Protein AF-X8DXK7-F1 (afdb_monomer)

pLDDT: mean 70.61, std 18.01, range [37.81, 91.25]

InterPro domains:
  IPR001252 Malate dehydrogenase, active site [PS00068] (15-27)
  IPR010945 Malate dehydrogenase, type 2 [PTHR23382] (1-94)
  IPR015955 Lactate dehydrogenase/glycoside hydrolase, family 4, C-terminal [G3DSA:3.90.110.10] (15-97)
  IPR015955 Lactate dehydrogenase/glycoside hydrolase, family 4, C-terminal [SSF56327] (16-94)
  IPR022383 Lactate/malate dehydrogenase, C-terminal [PF02866] (16-94)

Sequence (144 aa):
MNNAPDIPRERFSALTRLDHNRAIAQLAKKTGAAVTDIKKMTIWGNHSTTQYPDIFHAEIAGKNAAEVVGDQAWIENDFIPTVAKRGAAIIEAAALPRPPRRRRRRSTLPATGCSAPLTATGCRWRWSPTAPTTCRRAWCRRFR

Nearest PDB structures (foldseek):
  4tvo-assembly1_B  TM=9.789E-01  e=1.277E-12  Mycobacterium tuberculosis H37Rv
  5kvv-assembly1_B  TM=9.919E-01  e=1.532E-12  Mycobacterium tuberculosis H37Rv
  6pbl-assembly1_B  TM=9.788E-01  e=3.821E-08  Legionella pneumophila subsp. pneumophila str. Philadelphia 1
  1b8p-assembly1_A  TM=9.726E-01  e=1.071E-07  Aquaspirillum arcticum
  3d5t-assembly2_D  TM=9.639E-01  e=1.365E-07  Burkholderia pseudomallei 1710b

Foldseek 3Di:
DPPCPPDPPVPDDDDPVLLLVVLLVVLCVQLVADSVQKPPFDWDDDLALPIDTDQQRIGGNNHRSCVSNVDPCCNPPPRSNCSRCVVVVVVVVVPDDDDPDPPPPPDPDPPDDPDDDPDDPDFDWDFDPPDPPPDTDTDGDDDD

Mean predicted aligned error: 16.7 Å

Structure (mmCIF, N/CA/C/O backbone):
data_AF-X8DXK7-F1
#
_entry.id   AF-X8DXK7-F1
#
loop_
_atom_site.group_PDB
_atom_site.id
_atom_site.type_symbol
_atom_site.label_atom_id
_atom_site.label_alt_id
_atom_site.label_comp_id
_atom_site.label_asym_id
_atom_site.label_entity_id
_atom_site.label_seq_id
_atom_site.pdbx_PDB_ins_code
_atom_site.Cartn_x
_atom_site.Cartn_y
_atom_site.Cartn_z
_atom_site.occupancy
_atom_site.B_iso_or_equiv
_atom_site.auth_seq_id
_atom_site.auth_comp_id
_atom_site.auth_asym_id
_atom_site.auth_atom_id
_atom_site.pdbx_PDB_model_num
ATOM 1 N N . MET A 1 1 ? 13.245 -7.213 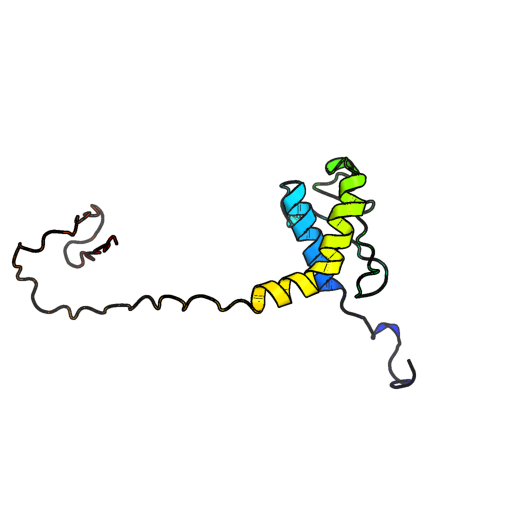-22.910 1.00 57.44 1 MET A N 1
ATOM 2 C CA . MET A 1 1 ? 13.125 -8.687 -22.895 1.00 57.44 1 MET A CA 1
ATOM 3 C C . MET A 1 1 ? 13.859 -9.222 -24.112 1.00 57.44 1 MET A C 1
ATOM 5 O O . MET A 1 1 ? 13.294 -9.180 -25.193 1.00 57.44 1 MET A O 1
ATOM 9 N N . ASN A 1 2 ? 15.130 -9.598 -23.950 1.00 61.16 2 ASN A N 1
ATOM 10 C CA . ASN A 1 2 ? 15.999 -10.062 -25.045 1.00 61.16 2 ASN A CA 1
ATOM 11 C C . ASN A 1 2 ? 16.556 -11.482 -24.796 1.00 61.16 2 ASN A C 1
ATOM 13 O O . ASN A 1 2 ? 17.250 -12.031 -25.635 1.00 61.16 2 ASN A O 1
ATOM 17 N N . ASN A 1 3 ? 16.252 -12.073 -23.632 1.00 72.94 3 ASN A N 1
ATOM 18 C CA . ASN A 1 3 ? 16.875 -13.316 -23.158 1.00 72.94 3 ASN A CA 1
ATOM 19 C C . ASN A 1 3 ? 15.995 -14.564 -23.359 1.00 72.94 3 ASN A C 1
ATOM 21 O O . ASN A 1 3 ? 16.467 -15.671 -23.141 1.00 72.94 3 ASN A O 1
ATOM 25 N N . ALA A 1 4 ? 14.721 -14.394 -23.725 1.00 73.00 4 ALA A N 1
ATOM 26 C CA . ALA A 1 4 ? 13.774 -15.488 -23.955 1.00 73.00 4 ALA A CA 1
ATOM 27 C C . ALA A 1 4 ? 12.716 -15.045 -24.986 1.00 73.00 4 ALA A C 1
ATOM 29 O O . ALA A 1 4 ? 11.647 -14.573 -24.591 1.00 73.00 4 ALA A O 1
ATOM 30 N N . PRO A 1 5 ? 13.030 -15.097 -26.293 1.00 77.06 5 PRO A N 1
ATOM 31 C CA . PRO A 1 5 ? 12.116 -14.666 -27.354 1.00 77.06 5 PRO A CA 1
ATOM 32 C C . PRO A 1 5 ? 10.926 -15.620 -27.553 1.00 77.06 5 PRO A C 1
ATOM 34 O O . PRO A 1 5 ? 9.879 -15.184 -28.021 1.00 77.06 5 PRO A O 1
ATOM 37 N N . ASP A 1 6 ? 11.058 -16.884 -27.138 1.00 86.25 6 ASP A N 1
ATOM 38 C CA . ASP A 1 6 ? 10.070 -17.947 -27.393 1.00 86.25 6 ASP A CA 1
ATOM 39 C C . ASP A 1 6 ? 8.920 -17.978 -26.372 1.00 86.25 6 ASP A C 1
ATOM 41 O O . ASP A 1 6 ? 7.967 -18.748 -26.505 1.00 86.25 6 ASP A O 1
ATOM 45 N N . ILE A 1 7 ? 9.009 -17.165 -25.314 1.00 83.44 7 ILE A N 1
ATOM 46 C CA . ILE A 1 7 ? 8.017 -17.126 -24.240 1.00 83.44 7 ILE A CA 1
ATOM 47 C C . ILE A 1 7 ? 7.154 -15.867 -24.405 1.00 83.44 7 ILE A C 1
ATOM 49 O O . ILE A 1 7 ? 7.699 -14.758 -24.404 1.00 83.44 7 ILE A O 1
ATOM 53 N N . PRO A 1 8 ? 5.814 -16.006 -24.482 1.00 83.88 8 PRO A N 1
ATOM 54 C CA . PRO A 1 8 ? 4.906 -14.867 -24.541 1.00 83.88 8 PRO A CA 1
ATOM 55 C C . PRO A 1 8 ? 5.134 -13.909 -23.370 1.00 83.88 8 P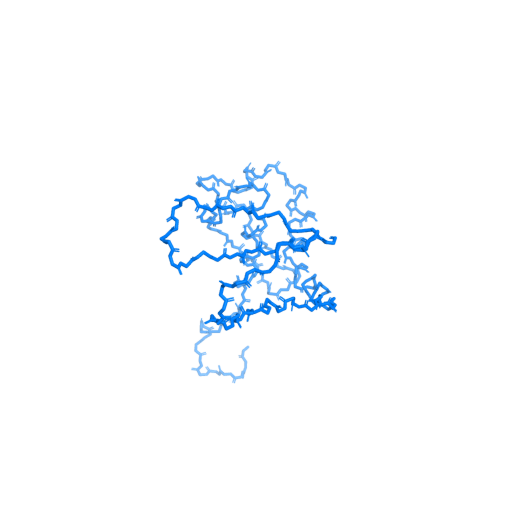RO A C 1
ATOM 57 O O . PRO A 1 8 ? 5.292 -14.335 -22.218 1.00 83.88 8 PRO A O 1
ATOM 60 N N . ARG A 1 9 ? 5.166 -12.604 -23.658 1.00 79.75 9 ARG A N 1
ATOM 61 C CA . ARG A 1 9 ? 5.552 -11.582 -22.673 1.00 79.75 9 ARG A CA 1
ATOM 62 C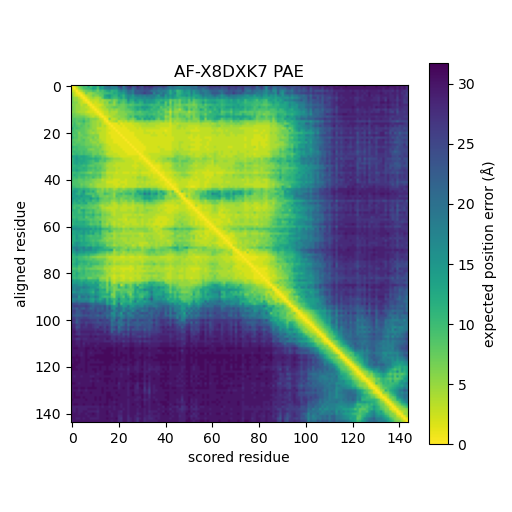 C . ARG A 1 9 ? 4.600 -11.524 -21.481 1.00 79.75 9 ARG A C 1
ATOM 64 O O . ARG A 1 9 ? 5.035 -11.161 -20.393 1.00 79.75 9 ARG A O 1
ATOM 71 N N . GLU A 1 10 ? 3.347 -11.940 -21.656 1.00 84.94 10 GLU A N 1
ATOM 72 C CA . GLU A 1 10 ? 2.322 -11.933 -20.606 1.00 84.94 10 GLU A CA 1
ATOM 73 C C . GLU A 1 10 ? 2.650 -12.895 -19.453 1.00 84.94 10 GLU A C 1
ATOM 75 O O . GLU A 1 10 ? 2.108 -12.758 -18.359 1.00 84.94 10 GLU A O 1
ATOM 80 N N . ARG A 1 11 ? 3.556 -13.861 -19.667 1.00 83.69 11 ARG A N 1
ATOM 81 C CA . ARG A 1 11 ? 3.989 -14.812 -18.630 1.00 83.69 11 ARG A CA 1
ATOM 82 C C . ARG A 1 11 ? 5.052 -14.246 -17.691 1.00 83.69 11 ARG A C 1
ATOM 84 O O . ARG A 1 11 ? 5.307 -14.830 -16.639 1.00 83.69 11 ARG A O 1
ATOM 91 N N . PHE A 1 12 ? 5.680 -13.128 -18.048 1.00 79.94 12 PHE A N 1
ATOM 92 C CA . PHE A 1 12 ? 6.682 -12.483 -17.209 1.00 79.94 12 PHE A CA 1
ATOM 93 C C . PHE A 1 12 ? 6.021 -11.428 -16.324 1.00 79.94 12 PHE A C 1
ATOM 95 O O . PHE A 1 12 ? 5.806 -10.290 -16.733 1.00 79.94 12 P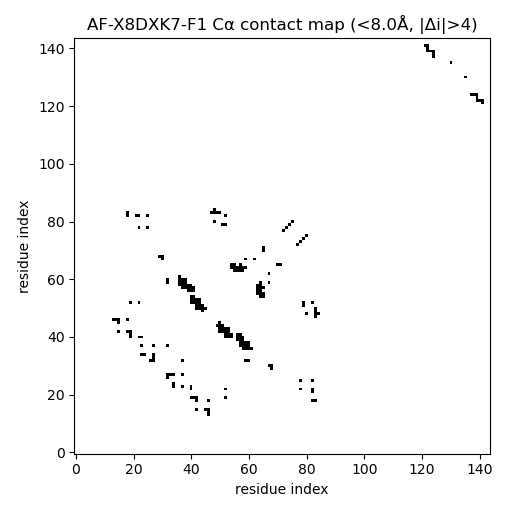HE A O 1
ATOM 102 N N . SER A 1 13 ? 5.734 -11.804 -15.081 1.00 78.25 13 SER A N 1
ATOM 103 C CA . SER A 1 13 ? 5.233 -10.894 -14.049 1.00 78.25 13 SER A CA 1
ATOM 104 C C . SER A 1 13 ? 6.317 -10.561 -13.022 1.00 78.25 13 SER A C 1
ATOM 106 O O . SER A 1 13 ? 7.047 -11.450 -12.584 1.00 78.25 13 SER A O 1
ATOM 108 N N . ALA A 1 14 ? 6.379 -9.305 -12.577 1.00 75.75 14 ALA A N 1
ATOM 109 C CA . ALA A 1 14 ? 7.176 -8.900 -11.421 1.00 75.75 14 ALA A CA 1
ATOM 110 C C . ALA A 1 14 ? 6.343 -8.996 -10.132 1.00 75.75 14 ALA A C 1
ATOM 112 O O . ALA A 1 14 ? 5.151 -8.684 -10.118 1.00 75.75 14 ALA A O 1
ATOM 113 N N . LEU A 1 15 ? 6.960 -9.437 -9.034 1.00 78.75 15 LEU A N 1
ATOM 114 C CA . LEU A 1 15 ? 6.254 -9.673 -7.776 1.00 78.75 15 LEU A CA 1
ATOM 115 C C . LEU A 1 15 ? 6.125 -8.374 -6.966 1.00 78.75 15 LEU A C 1
ATOM 117 O O . LEU A 1 15 ? 7.043 -7.987 -6.259 1.00 78.75 15 LEU A O 1
ATOM 121 N N . THR A 1 16 ? 4.950 -7.745 -7.010 1.00 83.44 16 THR A N 1
ATOM 122 C CA . THR A 1 16 ? 4.559 -6.602 -6.148 1.00 83.44 16 THR A CA 1
ATOM 123 C C . THR A 1 16 ? 3.570 -7.006 -5.047 1.00 83.44 16 THR A C 1
ATOM 125 O O . THR A 1 16 ? 3.060 -6.183 -4.282 1.00 83.44 16 THR A O 1
ATOM 128 N N . ARG A 1 17 ? 3.289 -8.312 -4.923 1.00 85.56 17 ARG A N 1
ATOM 129 C CA . ARG A 1 17 ? 2.292 -8.847 -3.982 1.00 85.56 17 ARG A CA 1
ATOM 130 C C . ARG A 1 17 ? 2.649 -8.575 -2.519 1.00 85.56 17 ARG A C 1
ATOM 132 O O . ARG A 1 17 ? 1.759 -8.415 -1.686 1.00 85.56 17 ARG A O 1
ATOM 139 N N . LEU A 1 18 ? 3.941 -8.512 -2.202 1.00 86.62 18 LEU A N 1
ATOM 140 C CA . LEU A 1 18 ? 4.401 -8.207 -0.851 1.00 86.62 18 LEU A CA 1
ATOM 141 C C . LEU A 1 18 ? 4.041 -6.773 -0.443 1.00 86.62 18 LEU A C 1
ATOM 143 O O . LEU A 1 18 ? 3.579 -6.562 0.677 1.00 86.62 18 LEU A O 1
ATOM 147 N N . ASP A 1 19 ? 4.205 -5.804 -1.341 1.00 86.94 19 ASP A N 1
ATOM 148 C CA . ASP A 1 19 ? 3.872 -4.402 -1.070 1.00 86.94 19 ASP A CA 1
ATOM 149 C C . ASP A 1 19 ? 2.370 -4.190 -0.970 1.00 86.94 19 ASP A C 1
ATOM 151 O O . ASP A 1 19 ? 1.912 -3.509 -0.055 1.00 86.94 19 ASP A O 1
ATOM 155 N N . HIS A 1 20 ? 1.595 -4.889 -1.802 1.00 88.56 20 HIS A N 1
ATOM 156 C CA . HIS A 1 20 ? 0.142 -4.953 -1.663 1.00 88.56 20 HIS A CA 1
ATOM 157 C C . HIS A 1 20 ? -0.267 -5.425 -0.255 1.00 88.56 20 HIS A C 1
ATOM 159 O O . HIS A 1 20 ? -1.055 -4.765 0.421 1.00 88.56 20 HIS A O 1
ATOM 165 N N . ASN A 1 21 ? 0.316 -6.520 0.246 1.00 89.88 21 ASN A N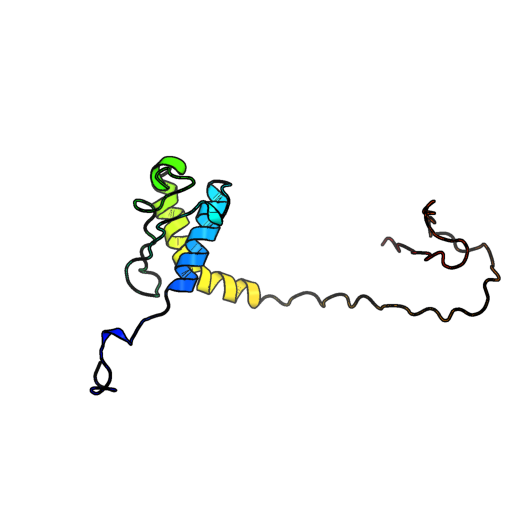 1
ATOM 166 C CA . ASN A 1 21 ? 0.008 -7.018 1.592 1.00 89.88 21 ASN A CA 1
ATOM 167 C C . ASN A 1 21 ? 0.450 -6.040 2.699 1.00 89.88 21 ASN A C 1
ATOM 169 O O . ASN A 1 21 ? -0.219 -5.912 3.726 1.00 89.88 21 ASN A O 1
ATOM 173 N N . ARG A 1 22 ? 1.570 -5.330 2.506 1.00 88.69 22 ARG A N 1
ATOM 174 C CA . ARG A 1 22 ? 2.046 -4.300 3.445 1.00 88.69 22 ARG A CA 1
ATOM 175 C C . ARG A 1 22 ? 1.103 -3.102 3.502 1.00 88.69 22 ARG A C 1
ATOM 177 O O . ARG A 1 22 ? 0.869 -2.599 4.600 1.00 88.69 22 ARG A O 1
ATOM 184 N N . ALA A 1 23 ? 0.579 -2.676 2.356 1.00 89.06 23 ALA A N 1
ATOM 185 C CA . ALA A 1 23 ? -0.382 -1.587 2.249 1.00 89.06 23 ALA A CA 1
ATOM 186 C C . ALA A 1 23 ? -1.687 -1.924 2.986 1.00 89.06 23 ALA A C 1
ATOM 188 O O . ALA A 1 23 ? -2.105 -1.161 3.854 1.00 89.06 23 ALA A O 1
ATOM 189 N N . ILE A 1 24 ? -2.248 -3.118 2.752 1.00 91.25 24 ILE A N 1
ATOM 190 C CA . ILE A 1 24 ? -3.441 -3.613 3.464 1.00 91.25 24 ILE A CA 1
ATOM 191 C C . ILE A 1 24 ? -3.216 -3.617 4.979 1.00 91.25 24 ILE A C 1
ATOM 193 O O . ILE A 1 24 ? -4.046 -3.119 5.734 1.00 91.25 24 ILE A O 1
ATOM 197 N N . ALA A 1 25 ? -2.076 -4.137 5.442 1.00 89.81 25 ALA A N 1
ATOM 198 C CA . ALA A 1 25 ? -1.779 -4.188 6.871 1.00 89.81 25 ALA A CA 1
ATOM 199 C C . ALA A 1 25 ? -1.658 -2.791 7.509 1.00 89.81 25 ALA A C 1
ATOM 201 O O . ALA A 1 25 ? -2.030 -2.617 8.669 1.00 89.81 25 ALA A O 1
ATOM 202 N N . GLN A 1 26 ? -1.130 -1.800 6.779 1.00 88.88 26 GLN A N 1
ATOM 203 C CA . GLN A 1 26 ? -1.064 -0.418 7.265 1.00 88.88 26 GLN A CA 1
ATOM 204 C C . GLN A 1 26 ? -2.444 0.245 7.299 1.00 88.88 26 GLN A C 1
ATOM 206 O O . GLN A 1 26 ? -2.790 0.862 8.305 1.00 88.88 26 GLN A O 1
ATOM 211 N N . LEU A 1 27 ? -3.254 0.063 6.252 1.00 87.94 27 LEU A N 1
ATOM 212 C CA . LEU A 1 27 ? -4.627 0.571 6.204 1.00 87.94 27 LEU A CA 1
ATOM 213 C C . LEU A 1 27 ? -5.488 -0.014 7.327 1.00 87.94 27 LEU A C 1
ATOM 215 O O . LEU A 1 27 ? -6.165 0.737 8.030 1.00 87.94 27 LEU A O 1
ATOM 219 N N . ALA A 1 28 ? -5.405 -1.325 7.564 1.00 89.62 28 ALA A N 1
ATOM 220 C CA . ALA A 1 28 ? -6.111 -1.986 8.661 1.00 89.62 28 ALA A CA 1
ATOM 221 C C . ALA A 1 28 ? -5.694 -1.421 10.027 1.00 89.62 28 ALA A C 1
ATOM 223 O O . ALA A 1 28 ? -6.530 -1.181 10.892 1.00 89.62 28 ALA A O 1
ATOM 224 N N . LYS A 1 29 ? -4.398 -1.139 10.220 1.00 88.94 29 LYS A N 1
ATOM 225 C CA . LYS A 1 29 ? -3.895 -0.554 11.469 1.00 88.94 29 LYS A CA 1
ATOM 226 C C . LYS A 1 29 ? -4.382 0.883 11.686 1.00 88.94 29 LYS A C 1
ATOM 228 O O . LYS A 1 29 ? -4.659 1.246 12.824 1.00 88.94 29 LYS A O 1
ATOM 233 N N . LYS A 1 30 ? -4.463 1.696 10.627 1.00 86.69 30 LYS A N 1
ATOM 234 C CA . LYS A 1 30 ? -4.925 3.093 10.708 1.00 86.69 30 LYS A CA 1
ATOM 235 C C . LYS A 1 30 ? -6.434 3.184 10.941 1.00 86.69 30 LYS A C 1
ATOM 237 O O . LYS A 1 30 ? -6.863 3.994 11.750 1.00 86.69 30 LYS A O 1
ATOM 242 N N . THR A 1 31 ? -7.216 2.366 10.240 1.00 85.69 31 THR A N 1
ATOM 243 C CA . THR A 1 31 ? -8.690 2.432 10.254 1.00 85.69 31 THR A CA 1
ATOM 244 C C . THR A 1 31 ? -9.335 1.536 11.309 1.00 85.69 31 THR A C 1
ATOM 246 O O . THR A 1 31 ? -10.514 1.690 11.606 1.00 85.69 31 THR A O 1
ATOM 249 N N . GLY A 1 32 ? -8.587 0.584 11.876 1.00 85.38 32 GLY A N 1
ATOM 250 C CA . GLY A 1 32 ? -9.117 -0.419 12.803 1.00 85.38 32 GLY A CA 1
ATOM 251 C C . GLY A 1 32 ? -10.001 -1.481 12.137 1.00 85.38 32 GLY A C 1
ATOM 252 O O . GLY A 1 32 ? -10.523 -2.350 12.832 1.00 85.38 32 GLY A O 1
ATOM 253 N N . ALA A 1 33 ? -10.166 -1.431 10.811 1.00 86.31 33 ALA A N 1
ATOM 254 C CA . ALA A 1 33 ? -10.947 -2.398 10.049 1.00 86.31 33 ALA A CA 1
ATOM 255 C C . ALA A 1 33 ? -10.220 -3.746 9.920 1.00 86.31 33 ALA A C 1
ATOM 257 O O . ALA A 1 33 ? -8.988 -3.832 10.005 1.00 86.31 33 ALA A O 1
ATOM 258 N N . ALA A 1 34 ? -10.976 -4.818 9.670 1.00 88.56 34 ALA A N 1
ATOM 259 C CA . ALA A 1 34 ? -10.375 -6.113 9.392 1.00 88.56 34 ALA A CA 1
ATOM 260 C C . ALA A 1 34 ? -9.679 -6.100 8.022 1.00 88.56 34 ALA A C 1
ATOM 262 O O . ALA A 1 34 ? -10.152 -5.495 7.061 1.00 88.56 34 ALA A O 1
ATOM 263 N N . VAL A 1 35 ? -8.570 -6.835 7.896 1.00 88.75 35 VAL A N 1
ATOM 264 C CA . VAL A 1 35 ? -7.845 -6.970 6.615 1.00 88.75 35 VAL A CA 1
ATOM 265 C C . VAL A 1 35 ? -8.710 -7.568 5.499 1.00 88.75 35 VAL A C 1
ATOM 267 O O . VAL A 1 35 ? -8.427 -7.344 4.328 1.00 88.75 35 VAL A O 1
ATOM 270 N N . THR A 1 36 ? -9.758 -8.318 5.854 1.00 89.00 36 THR A N 1
ATOM 271 C CA . THR A 1 36 ? -10.735 -8.918 4.932 1.00 89.00 36 THR A CA 1
ATOM 272 C C . THR A 1 36 ? -11.696 -7.902 4.326 1.00 89.00 36 THR A C 1
ATOM 274 O O . THR A 1 36 ? -12.257 -8.153 3.260 1.00 89.00 36 THR A O 1
ATOM 277 N N . ASP A 1 37 ? -11.882 -6.765 4.994 1.00 88.56 37 ASP A N 1
ATOM 278 C CA . ASP A 1 37 ? -12.825 -5.730 4.575 1.00 88.56 37 ASP A CA 1
ATOM 279 C C . ASP A 1 37 ? -12.187 -4.755 3.582 1.00 88.56 37 ASP A C 1
ATOM 281 O O . ASP A 1 37 ? -12.900 -3.980 2.945 1.00 88.56 37 ASP A O 1
ATOM 285 N N . ILE A 1 38 ? -10.858 -4.816 3.431 1.00 89.19 38 ILE A N 1
ATOM 286 C CA . ILE A 1 38 ? -10.078 -4.008 2.495 1.00 89.19 38 ILE A CA 1
ATOM 287 C C . ILE A 1 38 ? -10.060 -4.708 1.134 1.00 89.19 38 ILE A C 1
ATOM 289 O O . ILE A 1 38 ? -9.471 -5.778 0.965 1.00 89.19 38 ILE A O 1
ATOM 293 N N . LYS A 1 39 ? -10.697 -4.088 0.144 1.00 88.69 39 LYS A N 1
ATOM 294 C CA . LYS A 1 39 ? -10.832 -4.583 -1.230 1.00 88.69 39 LYS A CA 1
ATOM 295 C C . LYS A 1 39 ? -10.248 -3.581 -2.224 1.00 88.69 39 LYS A C 1
ATOM 297 O O . LYS A 1 39 ? -10.011 -2.424 -1.895 1.00 88.69 39 LYS A O 1
ATOM 302 N N . LYS A 1 40 ? -9.992 -4.049 -3.452 1.00 89.44 40 LYS A N 1
ATOM 303 C CA . LYS A 1 40 ? -9.492 -3.240 -4.585 1.00 89.44 40 LYS A CA 1
ATOM 304 C C . LYS A 1 40 ? -8.173 -2.484 -4.335 1.00 89.44 40 LYS A C 1
ATOM 306 O O . LYS A 1 40 ? -7.854 -1.541 -5.049 1.00 89.44 40 LYS A O 1
ATOM 311 N N . MET A 1 41 ? -7.362 -2.934 -3.375 1.00 88.38 41 MET A N 1
ATOM 312 C CA . MET A 1 41 ? -6.027 -2.373 -3.160 1.00 88.38 41 MET A CA 1
ATOM 313 C C . MET A 1 41 ? -5.145 -2.616 -4.391 1.00 88.38 41 MET A C 1
ATOM 315 O O . MET A 1 41 ? -4.908 -3.764 -4.772 1.00 88.38 41 MET A O 1
ATOM 319 N N . THR A 1 42 ? -4.606 -1.550 -4.974 1.00 89.69 42 THR A N 1
ATOM 320 C CA . THR A 1 42 ? -3.740 -1.631 -6.157 1.00 89.69 42 THR A CA 1
ATOM 321 C C . THR A 1 42 ? -2.416 -0.927 -5.880 1.00 89.69 42 THR A C 1
ATOM 323 O O . THR A 1 42 ? -2.373 0.091 -5.195 1.00 89.69 42 THR A O 1
ATOM 326 N N . ILE A 1 43 ? -1.315 -1.501 -6.368 1.00 88.81 43 ILE A N 1
ATOM 327 C CA . ILE A 1 43 ? 0.015 -0.888 -6.301 1.00 88.81 43 ILE A CA 1
ATOM 328 C C . ILE A 1 43 ? 0.442 -0.598 -7.733 1.00 88.81 43 ILE A C 1
ATOM 330 O O . ILE A 1 43 ? 0.571 -1.526 -8.532 1.00 88.81 43 ILE A O 1
ATOM 334 N N . TRP A 1 44 ? 0.656 0.673 -8.047 1.00 87.44 44 TRP A N 1
ATOM 335 C CA . TRP A 1 44 ? 1.113 1.114 -9.357 1.00 87.44 44 TRP A CA 1
ATOM 336 C C . TRP A 1 44 ? 2.624 1.331 -9.370 1.00 87.44 44 TRP A C 1
ATOM 338 O O . TRP A 1 44 ? 3.237 1.684 -8.360 1.00 87.44 44 TRP A O 1
ATOM 348 N N . GLY A 1 45 ? 3.218 1.164 -10.548 1.00 84.25 45 GLY A N 1
ATOM 349 C CA . GLY A 1 45 ? 4.632 1.436 -10.781 1.00 84.25 45 GLY A CA 1
ATOM 350 C C . GLY A 1 45 ? 5.526 0.212 -10.600 1.00 84.25 45 GLY A C 1
ATOM 351 O O . GLY A 1 45 ? 5.170 -0.904 -10.975 1.00 84.25 45 GLY A O 1
ATOM 352 N N . ASN A 1 46 ? 6.733 0.451 -10.092 1.00 78.25 46 ASN A N 1
ATOM 353 C CA . ASN A 1 46 ? 7.794 -0.549 -9.990 1.00 78.25 46 ASN A CA 1
ATOM 354 C C . ASN A 1 46 ? 7.866 -1.155 -8.576 1.00 78.25 46 ASN A C 1
ATOM 356 O O . ASN A 1 46 ? 7.423 -0.532 -7.619 1.00 78.25 46 ASN A O 1
ATOM 360 N N . HIS A 1 47 ? 8.499 -2.321 -8.415 1.00 73.44 47 HIS A N 1
ATOM 361 C CA . HIS A 1 47 ? 8.845 -2.884 -7.102 1.00 73.44 47 HIS A CA 1
ATOM 362 C C . HIS A 1 47 ? 10.064 -2.154 -6.505 1.00 73.44 47 HIS A C 1
ATOM 364 O O . HIS A 1 47 ? 11.164 -2.695 -6.402 1.00 73.44 47 HIS A O 1
ATOM 370 N N . SER A 1 48 ? 9.896 -0.868 -6.198 1.00 74.94 48 SER A N 1
ATOM 371 C CA . SER A 1 48 ? 10.943 0.005 -5.661 1.00 74.94 48 SER A CA 1
ATOM 372 C C . SER A 1 48 ? 10.339 1.087 -4.758 1.00 74.94 48 SER A C 1
ATOM 374 O O . SER A 1 48 ? 9.154 1.062 -4.433 1.00 74.94 48 SER A O 1
ATOM 376 N N . THR A 1 49 ? 11.147 2.063 -4.346 1.00 73.19 49 THR A N 1
ATOM 377 C CA . THR A 1 49 ? 10.712 3.194 -3.513 1.00 73.19 49 THR A CA 1
ATOM 378 C C . THR A 1 49 ? 9.770 4.158 -4.232 1.00 73.19 49 THR A C 1
ATOM 380 O O . THR A 1 49 ? 9.114 4.957 -3.572 1.00 73.19 49 THR A O 1
ATOM 383 N N . THR A 1 50 ? 9.677 4.065 -5.560 1.00 79.75 50 THR A N 1
ATOM 384 C CA . THR A 1 50 ? 8.778 4.855 -6.413 1.00 79.75 50 THR A CA 1
ATOM 385 C C . THR A 1 50 ? 7.413 4.198 -6.635 1.00 79.75 50 THR A C 1
ATOM 387 O O . THR A 1 50 ? 6.640 4.665 -7.470 1.00 79.75 50 THR A O 1
ATOM 390 N N . GLN A 1 51 ? 7.105 3.105 -5.929 1.00 85.50 51 GLN A N 1
ATOM 391 C CA . GLN A 1 51 ? 5.784 2.485 -5.998 1.00 85.50 51 GLN A CA 1
ATOM 392 C C . GLN A 1 51 ? 4.702 3.418 -5.450 1.00 85.50 51 GLN A C 1
ATOM 394 O O . GLN A 1 51 ? 4.904 4.087 -4.434 1.00 85.50 51 GLN A O 1
ATOM 399 N N . TYR A 1 52 ? 3.535 3.409 -6.088 1.00 85.12 52 TYR A N 1
ATOM 400 C CA . TYR A 1 52 ? 2.389 4.206 -5.676 1.00 85.12 52 TYR A CA 1
ATOM 401 C C . TYR A 1 52 ? 1.257 3.294 -5.183 1.00 85.12 52 TYR A C 1
ATOM 403 O O . TYR A 1 52 ? 0.575 2.658 -5.994 1.00 85.12 52 TYR A O 1
ATOM 411 N N . PRO A 1 53 ? 1.073 3.165 -3.857 1.00 86.25 53 PRO A N 1
ATOM 412 C CA . PRO A 1 53 ? -0.045 2.427 -3.297 1.00 86.25 53 PRO A CA 1
ATOM 413 C C . PRO A 1 53 ? -1.325 3.266 -3.393 1.00 86.25 53 PRO A C 1
ATOM 415 O O . PRO A 1 53 ? -1.493 4.253 -2.680 1.00 86.25 53 PRO A O 1
ATOM 418 N N . ASP A 1 54 ? -2.230 2.858 -4.274 1.00 87.75 54 ASP A N 1
ATOM 419 C CA . ASP A 1 54 ? -3.457 3.589 -4.577 1.00 87.75 54 ASP A CA 1
ATOM 420 C C . ASP A 1 54 ? -4.561 3.258 -3.570 1.00 87.75 54 ASP A C 1
ATOM 422 O O . ASP A 1 54 ? -5.084 2.141 -3.524 1.00 87.75 54 ASP A O 1
ATOM 426 N N . ILE A 1 55 ? -4.874 4.255 -2.741 1.00 86.38 55 ILE A N 1
ATOM 427 C CA . ILE A 1 55 ? -5.935 4.210 -1.730 1.00 86.38 55 ILE A CA 1
ATOM 428 C C . ILE A 1 55 ? -7.251 4.774 -2.287 1.00 86.38 55 ILE A C 1
ATOM 430 O O . ILE A 1 55 ? -8.318 4.418 -1.798 1.00 86.38 55 ILE A O 1
ATOM 434 N N . PHE A 1 56 ? -7.210 5.608 -3.327 1.00 85.62 56 PHE A N 1
ATOM 435 C CA . PHE A 1 56 ? -8.402 6.270 -3.864 1.00 85.62 56 PHE A CA 1
ATOM 436 C C . PHE A 1 56 ? -9.350 5.297 -4.560 1.00 85.62 56 PHE A C 1
ATOM 438 O O . PHE A 1 56 ? -10.554 5.522 -4.566 1.00 85.62 56 PHE A O 1
ATOM 445 N N . HIS A 1 57 ? -8.833 4.202 -5.114 1.00 86.44 57 HIS A N 1
ATOM 446 C CA . HIS A 1 57 ? -9.660 3.135 -5.687 1.00 86.44 57 HIS A CA 1
ATOM 447 C C . HIS A 1 57 ? -9.863 1.947 -4.738 1.00 86.44 57 HIS A C 1
ATOM 449 O O . HIS A 1 57 ? -10.577 0.999 -5.078 1.00 86.44 57 HIS A O 1
ATOM 455 N N . ALA A 1 58 ? -9.241 1.977 -3.557 1.00 88.06 58 ALA A N 1
ATOM 456 C CA . ALA A 1 58 ? -9.419 0.949 -2.548 1.00 88.06 58 ALA A CA 1
ATOM 457 C C . ALA A 1 58 ? -10.726 1.174 -1.777 1.00 88.06 58 ALA A C 1
ATOM 459 O O . ALA A 1 58 ? -11.163 2.301 -1.545 1.00 88.06 58 ALA A O 1
ATOM 460 N N . GLU A 1 59 ? -11.340 0.081 -1.343 1.00 89.44 59 GLU A N 1
ATOM 461 C CA . GLU A 1 59 ? -12.584 0.094 -0.579 1.00 89.44 59 GLU A CA 1
ATOM 462 C C . GLU A 1 59 ? -12.360 -0.552 0.788 1.00 89.44 59 GLU A C 1
ATOM 464 O O . GLU A 1 59 ? -11.726 -1.601 0.882 1.00 89.44 59 GLU A O 1
ATOM 469 N N . ILE A 1 60 ? -12.906 0.042 1.847 1.00 88.00 60 ILE A N 1
ATOM 470 C CA . ILE A 1 60 ? -12.937 -0.510 3.204 1.00 88.00 60 ILE A CA 1
ATOM 471 C C . ILE A 1 60 ? -14.401 -0.692 3.587 1.00 88.00 60 ILE A C 1
ATOM 473 O O . ILE A 1 60 ? -15.147 0.281 3.674 1.00 88.00 60 ILE A O 1
ATOM 477 N N . ALA A 1 61 ? -14.827 -1.942 3.780 1.00 84.94 61 ALA A N 1
ATOM 478 C CA . ALA A 1 61 ? -16.210 -2.287 4.123 1.00 84.94 61 ALA A CA 1
ATOM 479 C C . ALA A 1 61 ? -17.263 -1.654 3.177 1.00 84.94 61 ALA A C 1
ATOM 481 O O . ALA A 1 61 ? -18.358 -1.290 3.600 1.00 84.94 61 ALA A O 1
ATOM 482 N N . GLY A 1 62 ? -16.922 -1.509 1.888 1.00 83.25 62 GLY A N 1
ATOM 483 C CA . GLY A 1 62 ? -17.795 -0.925 0.860 1.00 83.25 62 GLY A CA 1
ATOM 484 C C . GLY A 1 62 ? -17.784 0.606 0.774 1.00 83.25 62 GLY A C 1
ATOM 485 O O . GLY A 1 62 ? -18.541 1.159 -0.017 1.00 83.25 62 GLY A O 1
ATOM 486 N N . LYS A 1 63 ? -16.938 1.294 1.551 1.00 85.62 63 LYS A N 1
ATOM 487 C CA . LYS A 1 63 ? -16.698 2.745 1.451 1.00 85.62 63 LYS A CA 1
ATOM 488 C C . LYS A 1 63 ? -15.321 3.027 0.870 1.00 85.62 63 LYS A C 1
ATOM 490 O O . LYS A 1 63 ? -14.429 2.191 0.992 1.00 85.62 63 LYS A O 1
ATOM 495 N N . ASN A 1 64 ? -15.127 4.196 0.270 1.00 87.81 64 ASN A N 1
ATOM 496 C CA . ASN A 1 64 ? -13.827 4.574 -0.270 1.00 87.81 64 ASN A CA 1
ATOM 497 C C . ASN A 1 64 ? -12.778 4.664 0.853 1.00 87.81 64 ASN A C 1
ATOM 499 O O . ASN A 1 64 ? -13.012 5.292 1.886 1.00 87.81 64 ASN A O 1
ATOM 503 N N . ALA A 1 65 ? -11.619 4.035 0.669 1.00 84.31 65 ALA A N 1
ATOM 504 C CA . ALA A 1 65 ? -10.579 4.012 1.688 1.00 84.31 65 ALA A CA 1
ATOM 505 C C . ALA A 1 65 ? -10.014 5.414 1.978 1.00 84.31 65 ALA A C 1
ATOM 507 O O . ALA A 1 65 ? -9.696 5.705 3.131 1.00 84.31 65 ALA A O 1
ATOM 508 N N . ALA A 1 66 ? -9.931 6.293 0.973 1.00 83.81 66 ALA A N 1
ATOM 509 C CA . ALA A 1 66 ? -9.469 7.667 1.155 1.00 83.81 66 ALA A CA 1
ATOM 510 C C . ALA A 1 66 ? -10.466 8.491 1.985 1.00 83.81 66 ALA A C 1
ATOM 512 O O . ALA A 1 66 ? -10.052 9.233 2.873 1.00 83.81 66 ALA A O 1
ATOM 513 N N . GLU A 1 67 ? -11.771 8.295 1.776 1.00 84.69 67 GLU A N 1
ATOM 514 C CA . GLU A 1 67 ? -12.822 8.942 2.578 1.00 84.69 67 GLU A CA 1
ATOM 515 C C . GLU A 1 67 ? -12.826 8.456 4.031 1.00 84.69 67 GLU A C 1
ATOM 517 O O . GLU A 1 67 ? -13.000 9.249 4.951 1.00 84.69 67 GLU A O 1
ATOM 522 N N . VAL A 1 68 ? -12.612 7.154 4.251 1.00 84.19 68 VAL A N 1
ATOM 523 C CA . VAL A 1 68 ? -12.561 6.565 5.600 1.00 84.19 68 VAL A CA 1
ATOM 524 C C . VAL A 1 68 ? -11.344 7.061 6.383 1.00 84.19 68 VAL A C 1
ATOM 526 O O . VAL A 1 68 ? -11.426 7.236 7.597 1.00 84.19 68 VAL A O 1
ATOM 529 N N . VAL A 1 69 ? -10.213 7.276 5.707 1.00 85.44 69 VAL A N 1
ATOM 530 C CA . VAL A 1 69 ? -9.008 7.835 6.333 1.00 85.44 69 VAL A CA 1
ATOM 531 C C . VAL A 1 69 ? -9.159 9.340 6.570 1.00 85.44 69 VAL A C 1
ATOM 533 O O . VAL A 1 69 ? -8.760 9.812 7.631 1.00 85.44 69 VAL A O 1
ATOM 536 N N . GLY A 1 70 ? -9.724 10.080 5.609 1.00 82.50 70 GLY A N 1
ATOM 537 C CA . GLY A 1 70 ? -10.040 11.508 5.737 1.00 82.50 70 GLY A CA 1
ATOM 538 C C . GLY A 1 70 ? -8.831 12.431 5.939 1.00 82.50 70 GLY A C 1
ATOM 539 O O . GLY A 1 70 ? -9.003 13.569 6.365 1.00 82.50 70 GLY A O 1
ATOM 540 N N . ASP A 1 71 ? -7.613 11.952 5.668 1.00 84.31 71 ASP A N 1
ATOM 541 C CA . ASP A 1 71 ? -6.359 12.638 5.993 1.00 84.31 71 ASP A CA 1
ATOM 542 C C . ASP A 1 71 ? -5.349 12.499 4.845 1.00 84.31 71 ASP A C 1
ATOM 544 O O . ASP A 1 71 ? -4.589 11.530 4.756 1.00 84.31 71 ASP A O 1
ATOM 548 N N . GLN A 1 72 ? -5.364 13.484 3.943 1.00 83.94 72 GLN A N 1
ATOM 549 C CA . GLN A 1 72 ? -4.482 13.527 2.775 1.00 83.94 72 GLN A CA 1
ATOM 550 C C . GLN A 1 72 ? -3.005 13.654 3.172 1.00 83.94 72 GLN A C 1
ATOM 552 O O . GLN A 1 72 ? -2.139 13.033 2.554 1.00 83.94 72 GLN A O 1
ATOM 557 N N . ALA A 1 73 ? -2.710 14.412 4.232 1.00 86.06 73 ALA A N 1
ATOM 558 C CA . ALA A 1 73 ? -1.342 14.612 4.695 1.00 86.06 73 ALA A CA 1
ATOM 559 C C . ALA A 1 73 ? -0.731 13.296 5.188 1.00 86.06 73 ALA A C 1
ATOM 561 O O . ALA A 1 73 ? 0.429 13.011 4.891 1.00 86.06 73 ALA A O 1
ATOM 562 N N . TRP A 1 74 ? -1.517 12.466 5.876 1.00 87.19 74 TRP A N 1
ATOM 563 C CA . TRP A 1 74 ? -1.086 11.132 6.292 1.00 87.19 74 TRP A CA 1
ATOM 564 C C . TRP A 1 74 ? -0.862 10.187 5.103 1.00 87.19 74 TRP A C 1
ATOM 566 O O . TRP A 1 74 ? 0.081 9.392 5.111 1.00 87.19 74 TRP A O 1
ATOM 576 N N . ILE A 1 75 ? -1.695 10.268 4.061 1.00 85.50 75 ILE A N 1
ATOM 577 C CA . ILE A 1 75 ? -1.530 9.443 2.855 1.00 85.50 75 ILE A CA 1
ATOM 578 C C . ILE A 1 75 ? -0.178 9.739 2.189 1.00 85.50 75 ILE A C 1
ATOM 580 O O . ILE A 1 75 ? 0.592 8.817 1.904 1.00 85.50 75 ILE A O 1
ATOM 584 N N . GLU A 1 76 ? 0.138 11.016 1.987 1.00 83.75 76 GLU A N 1
ATOM 585 C CA . GLU A 1 76 ? 1.347 11.437 1.275 1.00 83.75 76 GLU A CA 1
ATOM 586 C C . GLU A 1 76 ? 2.621 11.295 2.112 1.00 83.75 76 GLU A C 1
ATOM 588 O O . GLU A 1 76 ? 3.629 10.783 1.619 1.00 83.75 76 GLU A O 1
ATOM 593 N N . ASN A 1 77 ? 2.585 11.708 3.382 1.00 85.00 77 ASN A N 1
ATOM 594 C CA . ASN A 1 77 ? 3.793 11.824 4.201 1.00 85.00 77 ASN A CA 1
ATOM 595 C C . ASN A 1 77 ? 4.106 10.568 5.019 1.00 85.00 77 ASN A C 1
ATOM 597 O O . ASN A 1 77 ? 5.276 10.279 5.270 1.00 85.00 77 ASN A O 1
ATOM 601 N N . ASP A 1 78 ? 3.092 9.791 5.406 1.00 85.44 78 ASP A N 1
ATOM 602 C CA . ASP A 1 78 ? 3.286 8.606 6.242 1.00 85.44 78 ASP A CA 1
ATOM 603 C C . ASP A 1 78 ? 3.072 7.322 5.452 1.00 85.44 78 ASP A C 1
ATOM 605 O O . ASP A 1 78 ? 3.947 6.452 5.428 1.00 85.44 78 ASP A O 1
ATOM 609 N N . PHE A 1 79 ? 1.925 7.174 4.792 1.00 86.38 79 PHE A N 1
ATOM 610 C CA . PHE A 1 79 ? 1.526 5.901 4.203 1.00 86.38 79 PHE A CA 1
ATOM 611 C C . PHE A 1 79 ? 2.420 5.492 3.029 1.00 86.38 79 PHE A C 1
ATOM 613 O O . PHE A 1 79 ? 3.006 4.402 3.066 1.00 86.38 79 PHE A O 1
ATOM 620 N N . ILE A 1 80 ? 2.575 6.361 2.024 1.00 85.62 80 ILE A N 1
ATOM 621 C CA . ILE A 1 80 ? 3.397 6.067 0.840 1.00 85.62 80 ILE A CA 1
ATOM 622 C C . ILE A 1 80 ? 4.855 5.763 1.250 1.00 85.62 80 ILE A C 1
ATOM 624 O O . ILE A 1 80 ? 5.353 4.681 0.903 1.00 85.62 80 ILE A O 1
ATOM 628 N N . PRO A 1 81 ? 5.539 6.600 2.064 1.00 85.69 81 PRO A N 1
ATOM 629 C CA . PRO A 1 81 ? 6.917 6.327 2.463 1.00 85.69 81 PRO A CA 1
ATOM 630 C C . PRO A 1 81 ? 7.046 5.090 3.349 1.00 85.69 81 PRO A C 1
ATOM 632 O O . PRO A 1 81 ? 8.025 4.352 3.228 1.00 85.69 81 PRO A O 1
ATOM 635 N N . THR A 1 82 ? 6.068 4.821 4.216 1.00 85.25 82 THR A N 1
ATOM 636 C CA . THR A 1 82 ? 6.103 3.649 5.095 1.00 85.25 82 THR A CA 1
ATOM 637 C C . THR A 1 82 ? 5.986 2.352 4.306 1.00 85.25 82 THR A C 1
ATOM 639 O O . THR A 1 82 ? 6.701 1.397 4.609 1.00 85.25 82 THR A O 1
ATOM 642 N N . VAL A 1 83 ? 5.113 2.281 3.298 1.00 83.38 83 VAL A N 1
ATOM 643 C CA . VAL A 1 83 ? 4.975 1.081 2.456 1.00 83.38 83 VAL A CA 1
ATOM 644 C C . VAL A 1 83 ? 6.236 0.876 1.609 1.00 83.38 83 VAL A C 1
ATOM 646 O O . VAL A 1 83 ? 6.760 -0.238 1.575 1.00 83.38 83 VAL A O 1
ATOM 649 N N . ALA A 1 84 ? 6.783 1.947 1.026 1.00 79.81 84 ALA A N 1
ATOM 650 C CA . ALA A 1 84 ? 8.026 1.928 0.251 1.00 79.81 84 ALA A CA 1
ATOM 651 C C . ALA A 1 84 ? 9.264 1.511 1.070 1.00 79.81 84 ALA A C 1
ATOM 653 O O . ALA A 1 84 ? 10.050 0.667 0.641 1.00 79.81 84 ALA A O 1
ATOM 654 N N . LYS A 1 85 ? 9.446 2.063 2.276 1.00 79.19 85 LYS A N 1
ATOM 655 C CA . LYS A 1 85 ? 10.659 1.859 3.093 1.00 79.19 85 LYS A CA 1
ATOM 656 C C . LYS A 1 85 ? 10.593 0.639 4.014 1.00 79.19 85 LYS A C 1
ATOM 658 O O . LYS A 1 85 ? 11.587 0.298 4.658 1.00 79.19 85 LYS A O 1
ATOM 663 N N . ARG A 1 86 ? 9.463 -0.077 4.066 1.00 73.19 86 ARG A N 1
ATOM 664 C CA . ARG A 1 86 ? 9.292 -1.231 4.969 1.00 73.19 86 ARG A CA 1
ATOM 665 C C . ARG A 1 86 ? 10.282 -2.364 4.711 1.00 73.19 86 ARG A C 1
ATOM 667 O O . ARG A 1 86 ? 10.598 -3.102 5.638 1.00 73.19 86 ARG A O 1
ATOM 674 N N . GLY A 1 87 ? 10.769 -2.510 3.477 1.00 66.00 87 GLY A N 1
ATOM 675 C CA . GLY A 1 87 ? 11.827 -3.471 3.154 1.00 66.00 87 GLY A CA 1
ATOM 676 C C . GLY A 1 87 ? 13.107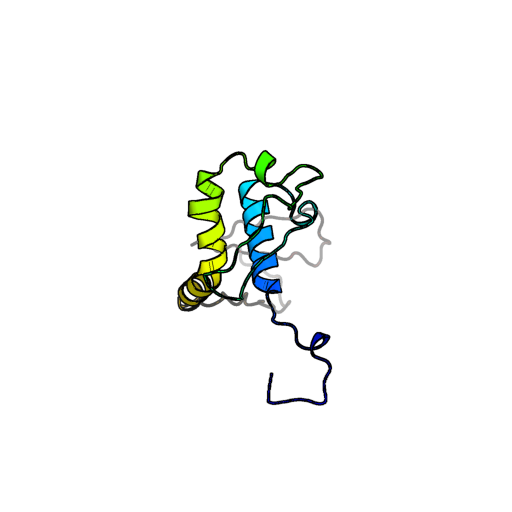 -3.220 3.956 1.00 66.00 87 GLY A C 1
ATOM 677 O O . GLY A 1 87 ? 13.607 -4.138 4.600 1.00 66.00 87 GLY A O 1
ATOM 678 N N . ALA A 1 88 ? 13.573 -1.969 3.993 1.00 62.81 88 ALA A N 1
ATOM 679 C CA . ALA A 1 88 ? 14.771 -1.571 4.732 1.00 62.81 88 ALA A CA 1
ATOM 680 C C . ALA A 1 88 ? 14.572 -1.667 6.254 1.00 62.81 88 ALA A C 1
ATOM 682 O O . ALA A 1 88 ? 15.408 -2.240 6.949 1.00 62.81 88 ALA A O 1
ATOM 683 N N . ALA A 1 89 ? 13.420 -1.213 6.760 1.00 65.88 89 ALA A N 1
ATOM 684 C CA . ALA A 1 89 ? 13.114 -1.244 8.194 1.00 65.88 89 ALA A CA 1
ATOM 685 C C . ALA A 1 89 ? 13.096 -2.670 8.783 1.00 65.88 89 ALA A C 1
ATOM 687 O O . ALA A 1 89 ? 13.443 -2.880 9.944 1.00 65.88 89 ALA A O 1
ATOM 688 N N . ILE A 1 90 ? 12.694 -3.676 7.995 1.00 61.56 90 ILE A N 1
ATOM 689 C CA . ILE A 1 90 ? 12.718 -5.078 8.443 1.00 61.56 90 ILE A CA 1
ATOM 690 C C . ILE A 1 90 ? 14.152 -5.606 8.525 1.00 61.56 90 ILE A C 1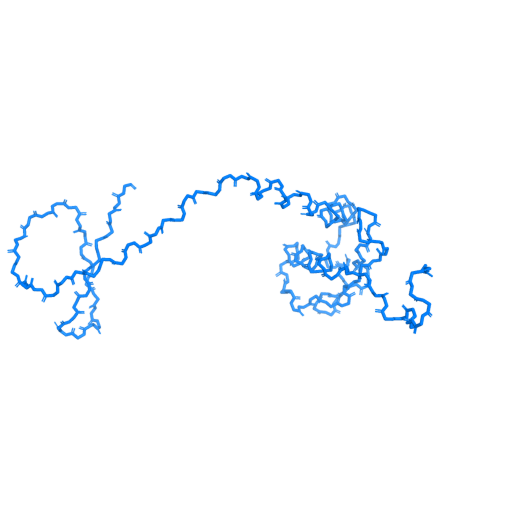
ATOM 692 O O . ILE A 1 90 ? 14.450 -6.362 9.447 1.00 61.56 90 ILE A O 1
ATOM 696 N N . ILE A 1 91 ? 15.031 -5.227 7.595 1.00 64.81 91 ILE A N 1
ATOM 697 C CA . ILE A 1 91 ? 16.440 -5.646 7.611 1.00 64.81 91 ILE A CA 1
ATOM 698 C C . ILE A 1 91 ? 17.135 -5.080 8.852 1.00 64.81 91 ILE A C 1
ATOM 700 O O . ILE A 1 91 ? 17.805 -5.821 9.566 1.00 64.81 91 ILE A O 1
ATOM 704 N N . GLU A 1 92 ? 16.890 -3.809 9.167 1.00 64.12 92 GLU A N 1
ATOM 705 C CA . GLU A 1 92 ? 17.401 -3.166 10.378 1.00 64.12 92 GLU A CA 1
ATOM 706 C C . GLU A 1 92 ? 16.879 -3.846 11.658 1.00 64.12 92 GLU A C 1
ATOM 708 O O . GLU A 1 92 ? 17.656 -4.231 12.531 1.00 64.12 92 GLU A O 1
ATOM 713 N N . ALA A 1 93 ? 15.569 -4.101 11.748 1.00 64.69 93 ALA A N 1
ATOM 714 C CA . ALA A 1 93 ? 14.972 -4.752 12.916 1.00 64.69 93 ALA A CA 1
ATOM 715 C C . ALA A 1 93 ? 15.376 -6.232 13.073 1.00 64.69 93 ALA A C 1
ATOM 717 O O . ALA A 1 93 ? 15.412 -6.754 14.188 1.00 64.69 93 ALA A O 1
ATOM 718 N N . ALA A 1 94 ? 15.657 -6.931 11.971 1.00 62.56 94 ALA A N 1
ATOM 719 C CA . ALA A 1 94 ? 16.097 -8.324 11.982 1.00 62.56 94 ALA A CA 1
ATOM 720 C C . ALA A 1 94 ? 17.597 -8.480 12.274 1.00 62.56 94 ALA A C 1
ATOM 722 O O . ALA A 1 94 ? 18.002 -9.557 12.714 1.00 62.56 94 ALA A O 1
ATOM 723 N N . ALA A 1 95 ? 18.397 -7.429 12.062 1.00 59.84 95 ALA A N 1
ATOM 724 C CA . ALA A 1 95 ? 19.816 -7.392 12.412 1.00 59.84 95 ALA A CA 1
ATOM 725 C C . ALA A 1 95 ? 20.054 -7.316 13.932 1.00 59.84 95 ALA A C 1
ATOM 727 O O . ALA A 1 95 ? 21.144 -7.637 14.404 1.00 59.84 95 ALA A O 1
ATOM 728 N N . LEU A 1 96 ? 19.035 -6.947 14.716 1.00 53.66 96 LEU A N 1
ATOM 729 C CA . LEU A 1 96 ? 19.114 -6.985 16.172 1.00 53.66 96 LEU A CA 1
ATOM 730 C C . LEU A 1 96 ? 19.200 -8.435 16.686 1.00 53.66 96 LEU A C 1
ATOM 732 O O . LEU A 1 96 ? 18.379 -9.283 16.310 1.00 53.66 96 LEU A O 1
ATOM 736 N N . PRO A 1 97 ? 20.144 -8.735 17.598 1.00 52.34 97 PRO A N 1
ATOM 737 C CA . PRO A 1 97 ? 20.255 -10.053 18.200 1.00 52.34 97 PRO A CA 1
ATOM 738 C C . PRO A 1 97 ? 18.970 -10.365 18.965 1.00 52.34 97 PRO A C 1
ATOM 740 O O . PRO A 1 97 ? 18.629 -9.724 19.961 1.00 52.34 97 PRO A O 1
ATOM 743 N N . ARG A 1 98 ? 18.225 -11.370 18.494 1.00 59.97 98 ARG A N 1
ATOM 744 C CA . ARG A 1 98 ? 17.042 -11.827 19.222 1.00 59.97 98 ARG A CA 1
ATOM 745 C C . ARG A 1 98 ? 17.489 -12.464 20.538 1.00 59.97 98 ARG A C 1
ATOM 747 O O . ARG A 1 98 ? 18.397 -13.299 20.517 1.00 59.97 98 ARG A O 1
ATOM 754 N N . PRO A 1 99 ? 16.831 -12.159 21.669 1.00 68.62 99 PRO A N 1
ATOM 755 C CA . PRO A 1 99 ? 17.130 -12.836 22.919 1.00 68.62 99 PRO A CA 1
ATOM 756 C C . PRO A 1 99 ? 16.922 -14.349 22.745 1.00 68.62 99 PRO A C 1
ATOM 758 O O . PRO A 1 99 ? 15.991 -14.764 22.038 1.00 68.62 99 PRO A O 1
ATOM 761 N N . PRO A 1 100 ? 17.763 -15.194 23.371 1.00 68.31 100 PRO A N 1
ATOM 762 C CA . PRO A 1 100 ? 17.650 -16.637 23.242 1.00 68.31 100 PRO A CA 1
ATOM 763 C C . PRO A 1 100 ? 16.234 -17.060 23.628 1.00 68.31 100 PRO A C 1
ATOM 765 O O . PRO A 1 100 ? 15.756 -16.769 24.729 1.00 68.31 100 PRO A O 1
ATOM 768 N N . ARG A 1 101 ? 15.538 -17.741 22.706 1.00 65.31 101 ARG A N 1
ATOM 769 C CA . ARG A 1 101 ? 14.211 -18.298 22.987 1.00 65.31 101 ARG A CA 1
ATOM 770 C C . ARG A 1 101 ? 14.354 -19.180 24.218 1.00 65.31 101 ARG A C 1
ATOM 772 O O . ARG A 1 101 ? 15.026 -20.209 24.152 1.00 65.31 101 ARG A O 1
ATOM 779 N N . ARG A 1 102 ? 13.733 -18.788 25.338 1.00 64.69 102 ARG A N 1
ATOM 780 C CA . ARG A 1 102 ? 13.670 -19.627 26.539 1.00 64.69 102 ARG A CA 1
ATOM 781 C C . ARG A 1 102 ? 13.071 -20.965 26.123 1.00 64.69 102 ARG A C 1
ATOM 783 O O . ARG A 1 102 ? 11.858 -21.076 25.949 1.00 64.69 102 ARG A O 1
ATOM 790 N N . ARG A 1 103 ? 13.920 -21.985 25.948 1.00 59.84 103 ARG A N 1
ATOM 791 C CA . ARG A 1 103 ? 13.469 -23.367 25.816 1.00 59.84 103 ARG A CA 1
ATOM 792 C C . ARG A 1 103 ? 12.652 -23.637 27.068 1.00 59.84 103 ARG A C 1
ATOM 794 O O . ARG A 1 103 ? 13.197 -23.661 28.171 1.00 59.84 103 ARG A O 1
ATOM 801 N N . ARG A 1 104 ? 11.339 -23.815 26.911 1.00 61.16 104 ARG A N 1
ATOM 802 C CA . ARG A 1 104 ? 10.535 -24.441 27.956 1.00 61.16 104 ARG A CA 1
ATOM 803 C C . ARG A 1 104 ? 11.131 -25.831 28.141 1.00 61.16 104 ARG A C 1
ATOM 805 O O . ARG A 1 104 ? 10.855 -26.726 27.348 1.00 61.16 104 ARG A O 1
ATOM 812 N N . ARG A 1 105 ? 12.001 -25.999 29.143 1.00 53.62 105 ARG A N 1
ATOM 813 C CA . ARG A 1 105 ? 12.401 -27.324 29.613 1.00 53.62 105 ARG A CA 1
ATOM 814 C C . ARG A 1 105 ? 11.110 -27.995 30.055 1.00 53.62 105 ARG A C 1
ATOM 816 O O . ARG A 1 105 ? 10.529 -27.623 31.070 1.00 53.62 105 ARG A O 1
ATOM 823 N N . ARG A 1 106 ? 10.622 -28.935 29.250 1.00 53.66 106 ARG A N 1
ATOM 824 C CA . ARG A 1 106 ? 9.574 -29.849 29.678 1.00 53.66 106 ARG A CA 1
ATOM 825 C C . ARG A 1 106 ? 10.251 -30.795 30.663 1.00 53.66 106 ARG A C 1
ATOM 827 O O . ARG A 1 106 ? 10.908 -31.739 30.249 1.00 53.66 106 ARG A O 1
ATOM 834 N N . SER A 1 107 ? 10.183 -30.480 31.953 1.00 56.75 107 SER A N 1
ATOM 835 C CA . SER A 1 107 ? 10.587 -31.420 32.992 1.00 56.75 107 SER A CA 1
ATOM 836 C C . SER A 1 107 ? 9.569 -32.556 32.993 1.00 56.75 107 SER A C 1
ATOM 838 O O . SER A 1 107 ? 8.448 -32.393 33.476 1.00 56.75 107 SER A O 1
ATOM 840 N N . THR A 1 108 ? 9.925 -33.691 32.406 1.00 53.94 108 THR A N 1
ATOM 841 C CA . THR A 1 108 ? 9.303 -34.961 32.770 1.00 53.94 108 THR A CA 1
ATOM 842 C C . THR A 1 108 ? 9.848 -35.314 34.145 1.00 53.94 108 THR A C 1
ATOM 844 O O . THR A 1 108 ? 10.983 -35.765 34.270 1.00 53.94 108 THR A O 1
ATOM 847 N N . LEU A 1 109 ? 9.076 -35.004 35.187 1.00 55.09 109 LEU A N 1
ATOM 848 C CA . LEU A 1 109 ? 9.324 -35.579 36.502 1.00 55.09 109 LEU A CA 1
ATOM 849 C C . LEU A 1 109 ? 9.005 -37.079 36.399 1.00 55.09 109 LEU A C 1
ATOM 851 O O . LEU A 1 109 ? 7.916 -37.404 35.913 1.00 55.09 109 LEU A O 1
ATOM 855 N N . PRO A 1 110 ? 9.911 -37.987 36.800 1.00 47.72 110 PRO A N 1
ATOM 856 C CA . PRO A 1 110 ? 9.551 -39.385 36.966 1.00 47.72 110 PRO A CA 1
ATOM 857 C C . PRO A 1 110 ? 8.490 -39.483 38.066 1.00 47.72 110 PRO A C 1
ATOM 859 O O . PRO A 1 110 ? 8.634 -38.914 39.149 1.00 47.72 110 PRO A O 1
ATOM 862 N N . ALA A 1 111 ? 7.387 -40.162 37.756 1.00 50.56 111 ALA A N 1
ATOM 863 C CA . ALA A 1 111 ? 6.342 -40.488 38.713 1.00 50.56 111 ALA A CA 1
ATOM 864 C C . ALA A 1 111 ? 6.838 -41.621 39.623 1.00 50.56 111 ALA A C 1
ATOM 866 O O . ALA A 1 111 ? 6.474 -42.776 39.448 1.00 50.56 111 ALA A O 1
ATOM 867 N N . THR A 1 112 ? 7.702 -41.295 40.578 1.00 48.50 112 THR A N 1
ATOM 868 C CA . THR A 1 112 ? 8.110 -42.213 41.644 1.00 48.50 112 THR A CA 1
ATOM 869 C C . THR A 1 112 ? 8.091 -41.460 42.964 1.00 48.50 112 THR A C 1
ATOM 871 O O . THR A 1 112 ? 8.874 -40.535 43.156 1.00 48.50 112 THR A O 1
ATOM 874 N N . GLY A 1 113 ? 7.186 -41.869 43.856 1.00 40.88 113 GLY A N 1
ATOM 875 C CA . GLY A 1 113 ? 7.221 -41.514 45.274 1.00 40.88 113 GLY A CA 1
ATOM 876 C C . GLY A 1 113 ? 6.519 -40.209 45.635 1.00 40.88 113 GL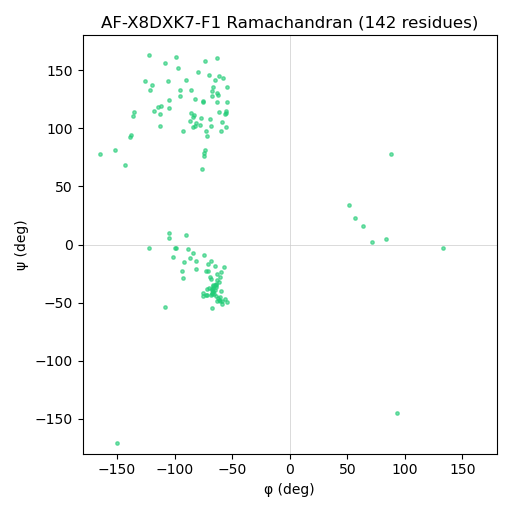Y A C 1
ATOM 877 O O . GLY A 1 113 ? 7.160 -39.199 45.905 1.00 40.88 113 GLY A O 1
ATOM 878 N N . CYS A 1 114 ? 5.188 -40.237 45.708 1.00 38.09 114 CYS A N 1
ATOM 879 C CA . CYS A 1 114 ? 4.426 -39.219 46.422 1.00 38.09 114 CYS A CA 1
ATOM 880 C C . CYS A 1 114 ? 4.585 -39.457 47.934 1.00 38.09 114 CYS A C 1
ATOM 882 O O . CYS A 1 114 ? 3.711 -40.020 48.580 1.00 38.09 114 CYS A O 1
ATOM 884 N N . SER A 1 115 ? 5.721 -39.045 48.487 1.00 40.59 115 SER A N 1
ATOM 885 C CA . SER A 1 115 ? 5.945 -38.902 49.927 1.00 40.59 115 SER A CA 1
ATOM 886 C C . SER A 1 115 ? 6.675 -37.579 50.143 1.00 40.59 115 SER A C 1
ATOM 888 O O . SER A 1 115 ? 7.798 -37.389 49.681 1.00 40.59 115 SER A O 1
ATOM 890 N N . ALA A 1 116 ? 5.963 -36.625 50.745 1.00 43.19 116 ALA A N 1
ATOM 891 C CA . ALA A 1 116 ? 6.398 -35.249 50.969 1.00 43.19 116 ALA A CA 1
ATOM 892 C C . ALA A 1 116 ? 7.629 -35.157 51.894 1.00 43.19 116 ALA A C 1
ATOM 894 O O . ALA A 1 116 ? 7.855 -36.039 52.720 1.00 43.19 116 ALA A O 1
ATOM 895 N N . PRO A 1 117 ? 8.339 -34.018 51.849 1.00 41.66 117 PRO A N 1
ATOM 896 C CA . PRO A 1 117 ? 8.313 -33.155 53.027 1.00 41.66 117 PRO A CA 1
ATOM 897 C C . PRO A 1 117 ? 7.783 -31.754 52.697 1.00 41.66 117 PRO A C 1
ATOM 899 O O . PRO A 1 117 ? 8.170 -31.106 51.724 1.00 41.66 117 PRO A O 1
ATOM 902 N N . LEU A 1 118 ? 6.867 -31.292 53.546 1.00 49.41 118 LEU A N 1
ATOM 903 C CA . LEU A 1 118 ? 6.333 -29.936 53.594 1.00 49.41 118 LEU A CA 1
ATOM 904 C C . LEU A 1 118 ? 7.379 -28.976 54.180 1.00 49.41 118 LEU A C 1
ATOM 906 O O . LEU A 1 118 ? 7.278 -28.649 55.349 1.00 49.41 118 LEU A O 1
ATOM 910 N N . THR A 1 119 ? 8.348 -28.492 53.403 1.00 46.41 119 THR A N 1
ATOM 911 C CA . THR A 1 119 ? 9.136 -27.290 53.766 1.00 46.41 119 THR A CA 1
ATOM 912 C C . THR A 1 119 ? 9.897 -26.750 52.551 1.00 46.41 119 THR A C 1
ATOM 914 O O . THR A 1 119 ? 11.099 -26.934 52.395 1.00 46.41 119 THR A O 1
ATOM 917 N N . ALA A 1 120 ? 9.209 -26.042 51.657 1.00 39.69 120 ALA A N 1
ATOM 918 C CA . ALA A 1 120 ? 9.881 -25.172 50.692 1.00 39.69 120 ALA A CA 1
ATOM 919 C C . ALA A 1 120 ? 9.113 -23.855 50.575 1.00 39.69 120 ALA A C 1
ATOM 921 O O . ALA A 1 120 ? 8.130 -23.726 49.841 1.00 39.69 120 ALA A O 1
ATOM 922 N N . THR A 1 121 ? 9.561 -22.881 51.360 1.00 46.22 121 THR A N 1
ATOM 923 C CA . THR A 1 121 ? 9.107 -21.492 51.365 1.00 46.22 121 THR A CA 1
ATOM 924 C C . THR A 1 121 ? 9.241 -20.915 49.950 1.00 46.22 121 THR A C 1
ATOM 926 O O . THR A 1 121 ? 10.346 -20.818 49.423 1.00 46.22 121 THR A O 1
ATOM 929 N N . GLY A 1 122 ? 8.119 -20.564 49.306 1.00 44.28 122 GLY A N 1
ATOM 930 C CA . GLY A 1 122 ? 8.128 -19.795 48.051 1.00 44.28 122 GLY A CA 1
ATOM 931 C C . GLY A 1 122 ? 7.242 -20.279 46.894 1.00 44.28 122 GLY A C 1
ATOM 932 O O . GLY A 1 122 ? 7.179 -19.581 45.884 1.00 44.28 122 GLY A O 1
ATOM 933 N N . CYS A 1 123 ? 6.524 -21.406 46.995 1.00 40.97 123 CYS A N 1
ATOM 934 C CA . CYS A 1 123 ? 5.535 -21.798 45.974 1.00 40.97 123 CYS A CA 1
ATOM 935 C C . CYS A 1 123 ? 4.100 -21.726 46.519 1.00 40.97 123 CYS A C 1
ATOM 937 O O . CYS A 1 123 ? 3.732 -22.432 47.454 1.00 40.97 123 CYS A O 1
ATOM 939 N N . ARG A 1 124 ? 3.262 -20.881 45.901 1.00 40.91 124 ARG A N 1
ATOM 940 C CA . ARG A 1 124 ? 1.814 -20.838 46.155 1.00 40.91 124 ARG A CA 1
ATOM 941 C C . ARG A 1 124 ? 1.134 -21.863 45.247 1.00 40.91 124 ARG A C 1
ATOM 943 O O . ARG A 1 124 ? 1.039 -21.663 44.037 1.00 40.91 124 ARG A O 1
ATOM 950 N N . TRP A 1 125 ? 0.691 -22.972 45.824 1.00 46.34 125 TRP A N 1
ATOM 951 C CA . TRP A 1 125 ? -0.012 -24.029 45.100 1.00 46.34 125 TRP A CA 1
ATOM 952 C C . TRP A 1 125 ? -1.453 -23.595 44.801 1.00 46.34 125 TRP A C 1
ATOM 954 O O . TRP A 1 125 ? -2.204 -23.269 45.717 1.00 46.34 125 TRP A O 1
ATOM 964 N N . ARG A 1 126 ? -1.857 -23.579 43.523 1.00 40.94 126 ARG A N 1
ATOM 965 C CA . ARG A 1 126 ? -3.262 -23.380 43.127 1.00 40.94 126 ARG A CA 1
ATOM 966 C C . ARG A 1 126 ? -3.845 -24.717 42.684 1.00 40.94 126 ARG A C 1
ATOM 968 O O . ARG A 1 126 ? -3.383 -25.306 41.709 1.00 40.94 126 ARG A O 1
ATOM 975 N N . TRP A 1 127 ? -4.856 -25.176 43.409 1.00 44.25 127 TRP A N 1
ATOM 976 C CA . TRP A 1 127 ? -5.577 -26.413 43.133 1.00 44.25 127 TRP A CA 1
ATOM 977 C C . TRP A 1 127 ? -6.699 -26.141 42.124 1.00 44.25 127 TRP A C 1
ATOM 979 O O . TRP A 1 127 ? -7.420 -25.155 42.256 1.00 44.25 127 TRP A O 1
ATOM 989 N N . SER A 1 128 ? -6.823 -26.987 41.096 1.00 43.62 128 SER A N 1
ATOM 990 C CA . SER A 1 128 ? -7.967 -26.965 40.172 1.00 43.62 128 SER A CA 1
ATOM 991 C C . SER A 1 128 ? -9.006 -27.996 40.634 1.00 43.62 128 SER A C 1
ATOM 993 O O . SER A 1 128 ? -8.623 -29.151 40.839 1.00 43.62 128 SER A O 1
ATOM 995 N N . PRO A 1 129 ? -10.285 -27.617 40.811 1.00 47.53 129 PRO A N 1
ATOM 996 C CA . PRO A 1 129 ? -11.318 -28.503 41.356 1.00 47.53 129 PRO A CA 1
ATOM 997 C C . PRO A 1 129 ? -11.815 -29.584 40.378 1.00 47.53 129 PRO A C 1
ATOM 999 O O . PRO A 1 129 ? -12.519 -30.491 40.797 1.00 47.53 129 PRO A O 1
ATOM 1002 N N . THR A 1 130 ? -11.429 -29.538 39.100 1.00 51.44 130 THR A N 1
ATOM 1003 C CA . THR A 1 130 ? -11.964 -30.417 38.041 1.00 51.44 130 THR A CA 1
ATOM 1004 C C . THR A 1 130 ? -11.025 -31.546 37.588 1.00 51.44 130 THR A C 1
ATOM 1006 O O . THR A 1 130 ? -11.302 -32.202 36.589 1.00 51.44 130 THR A O 1
ATOM 1009 N N . ALA A 1 131 ? -9.908 -31.800 38.281 1.00 47.44 131 ALA A N 1
ATOM 1010 C CA . ALA A 1 131 ? -8.958 -32.845 37.877 1.00 47.44 131 ALA A CA 1
ATOM 1011 C C . ALA A 1 131 ? -9.205 -34.187 38.607 1.00 47.44 131 ALA A C 1
ATOM 1013 O O . ALA A 1 131 ? -9.314 -34.176 39.837 1.00 47.44 131 ALA A O 1
ATOM 1014 N N . PRO A 1 132 ? -9.223 -35.336 37.897 1.00 43.19 132 PRO A N 1
ATOM 1015 C CA . PRO A 1 132 ? -9.339 -36.659 38.511 1.00 43.19 132 PRO A CA 1
ATOM 1016 C C . PRO A 1 132 ? -8.158 -36.961 39.449 1.00 43.19 132 PRO A C 1
ATOM 1018 O O . PRO A 1 132 ? -7.019 -36.542 39.218 1.00 43.19 132 PRO A O 1
ATOM 1021 N N . THR A 1 133 ? -8.458 -37.686 40.530 1.00 52.03 133 THR A N 1
ATOM 1022 C CA . THR A 1 133 ? -7.676 -37.805 41.776 1.00 52.03 133 THR A CA 1
ATOM 1023 C C . THR A 1 133 ? -6.231 -38.291 41.600 1.00 52.03 133 THR A C 1
ATOM 1025 O O . THR A 1 133 ? -5.393 -38.034 42.459 1.00 52.03 133 THR A O 1
ATOM 1028 N N . THR A 1 134 ? -5.897 -38.925 40.479 1.00 40.56 134 THR A N 1
ATOM 102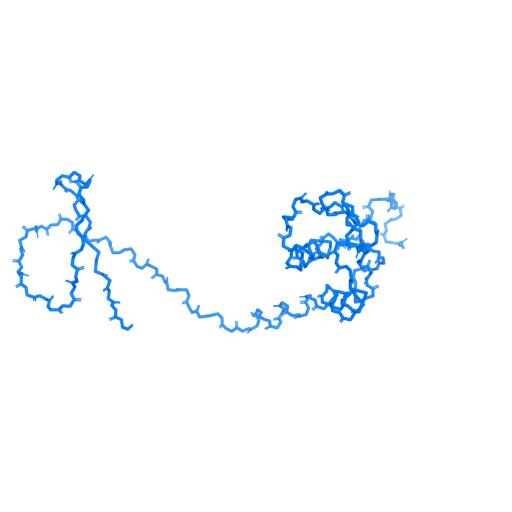9 C CA . THR A 1 134 ? -4.611 -39.603 40.258 1.00 40.56 134 THR A CA 1
ATOM 1030 C C . THR A 1 134 ? -3.585 -38.814 39.440 1.00 40.56 134 THR A C 1
ATOM 1032 O O . THR A 1 134 ? -2.452 -39.267 39.303 1.00 40.56 134 THR A O 1
ATOM 1035 N N . CYS A 1 135 ? -3.903 -37.618 38.924 1.00 40.50 135 CYS A N 1
ATOM 1036 C CA . CYS A 1 135 ? -2.929 -36.845 38.139 1.00 40.50 135 CYS A CA 1
ATOM 1037 C C . CYS A 1 135 ? -3.020 -35.331 38.380 1.00 40.50 135 CYS A C 1
ATOM 1039 O O . CYS A 1 135 ? -3.395 -34.542 37.510 1.00 40.50 135 CYS A O 1
ATOM 1041 N N . ARG A 1 136 ? -2.652 -34.890 39.586 1.00 43.28 136 ARG A N 1
ATOM 1042 C CA . ARG A 1 136 ? -2.561 -33.458 39.901 1.00 43.28 136 ARG A CA 1
ATOM 1043 C C . ARG A 1 136 ? -1.220 -32.900 39.426 1.00 43.28 136 ARG A C 1
ATOM 1045 O O . ARG A 1 136 ? -0.187 -33.081 40.061 1.00 43.28 136 ARG A O 1
ATOM 1052 N N . ARG A 1 137 ? -1.230 -32.200 38.289 1.00 42.75 137 ARG A N 1
ATOM 1053 C CA . ARG A 1 137 ? -0.067 -31.439 37.804 1.00 42.75 137 ARG A CA 1
ATOM 1054 C C . ARG A 1 137 ? 0.183 -30.237 38.710 1.00 42.75 137 ARG A C 1
ATOM 1056 O O . ARG A 1 137 ? -0.546 -29.249 38.659 1.00 42.75 137 ARG A O 1
ATOM 1063 N N . ALA A 1 138 ? 1.242 -30.312 39.500 1.00 46.56 138 ALA A N 1
ATOM 1064 C CA . ALA A 1 138 ? 1.722 -29.215 40.320 1.00 46.56 138 ALA A CA 1
ATOM 1065 C C . ALA A 1 138 ? 2.588 -28.269 39.457 1.00 46.56 138 ALA A C 1
ATOM 1067 O O . ALA A 1 138 ? 3.531 -28.710 38.801 1.00 46.56 138 ALA A O 1
ATOM 1068 N N . TRP A 1 139 ? 2.267 -26.972 39.416 1.00 45.06 139 TRP A N 1
ATOM 1069 C CA . TRP A 1 139 ? 3.058 -25.957 38.702 1.00 45.06 139 TRP A CA 1
ATOM 1070 C C . TRP A 1 139 ? 3.688 -24.985 39.710 1.00 45.06 139 TRP A C 1
ATOM 1072 O O . TRP A 1 139 ? 2.974 -24.188 40.313 1.00 45.06 139 TRP A O 1
ATOM 1082 N N . CYS A 1 140 ? 5.019 -24.989 39.853 1.00 42.25 140 CYS A N 1
ATOM 1083 C CA . CYS A 1 140 ? 5.739 -23.904 40.538 1.00 42.25 140 CYS A CA 1
ATOM 1084 C C . CYS A 1 140 ? 5.969 -22.755 39.545 1.00 42.25 140 CYS A C 1
ATOM 1086 O O . CYS A 1 140 ? 6.770 -22.870 38.613 1.00 42.25 140 CYS A O 1
ATOM 1088 N N . ARG A 1 141 ? 5.298 -21.616 39.748 1.00 44.88 141 ARG A N 1
ATOM 1089 C CA . ARG A 1 141 ? 5.728 -20.344 39.150 1.00 44.88 141 ARG A CA 1
ATOM 1090 C C . ARG A 1 141 ? 6.839 -19.768 40.022 1.00 44.88 141 ARG A C 1
ATOM 1092 O O . ARG A 1 141 ? 6.569 -19.254 41.100 1.00 44.88 141 ARG A O 1
ATOM 1099 N N . ARG A 1 142 ? 8.085 -19.863 39.558 1.00 38.91 142 ARG A N 1
ATOM 1100 C CA . ARG A 1 142 ? 9.216 -19.164 40.177 1.00 38.91 142 ARG A CA 1
ATOM 1101 C C . ARG A 1 142 ? 9.157 -17.703 39.729 1.00 38.91 142 ARG A C 1
ATOM 1103 O O . ARG A 1 142 ? 9.473 -17.416 38.577 1.00 38.91 142 ARG A O 1
ATOM 1110 N N . PHE A 1 143 ? 8.688 -16.816 40.602 1.00 37.81 143 PHE A N 1
ATOM 1111 C CA . PHE A 1 143 ? 8.823 -15.375 40.405 1.00 37.81 143 PHE A CA 1
ATOM 1112 C C . PHE A 1 143 ? 10.280 -14.993 40.710 1.00 37.81 143 PHE A C 1
ATOM 1114 O O . PHE A 1 143 ? 10.807 -15.347 41.764 1.00 37.81 143 PHE A O 1
ATOM 1121 N N . ARG A 1 144 ? 10.946 -14.366 39.742 1.00 39.31 144 ARG A N 1
ATOM 1122 C CA . ARG A 1 144 ? 12.073 -13.461 39.972 1.00 39.31 144 ARG A CA 1
ATOM 1123 C C . ARG A 1 144 ? 11.613 -12.097 39.506 1.00 39.31 144 ARG A C 1
ATOM 1125 O O . ARG A 1 144 ? 10.898 -12.089 38.476 1.00 39.31 144 ARG A O 1
#

Organism: NCBI:txid1299334

Secondary structure (DSSP, 8-state):
--S-TTS-GGG-----HHHHHHHHHHHHHHH---TTTEE--EEES-SSTT-EEE-TT-EETTEEHHHHH--HHHIIIIIHHHHHHHHHHHHHHHHS-PPP--------------------TT------TTS-TT----------

Radius of gyration: 27.43 Å; Cα contacts (8 Å, |Δi|>4): 112; chains: 1; bounding box: 38×57×81 Å

Solvent-accessible surface area (backbone atoms only — not comparable to full-atom values): 9615 Å² total; per-residue (Å²): 140,86,89,60,85,89,53,67,70,88,75,70,75,80,86,49,63,67,53,48,53,47,44,47,55,50,51,22,66,75,70,71,48,58,67,85,40,54,39,68,73,45,70,44,82,54,91,49,74,76,36,44,73,44,42,77,72,11,26,45,76,86,37,50,35,46,69,74,65,70,46,68,67,50,46,65,70,47,48,45,51,48,50,40,45,46,65,59,54,49,54,60,63,64,68,49,86,73,75,79,77,77,73,79,77,79,77,80,72,79,95,70,75,98,69,84,81,95,79,70,94,81,63,82,83,81,86,70,94,86,64,65,94,90,66,80,84,83,71,79,71,81,83,126